Protein AF-A0A2S7SSA1-F1 (afdb_monomer)

Sequence (119 aa):
MMSKKIILFLMAMITCIAYAGQRSKVRYEFPANMPDAVKQEYIKQCDKGLALYDINCSGCHNTPAGKRSVIPDFSQDQLIGYELRVKNPKHESSIPETTVTAEELGLIMTFLTYKKKNE

Radius of gyration: 19.5 Å; Cα contacts (8 Å, |Δi|>4): 82; chains: 1; bounding box: 42×34×56 Å

Foldseek 3Di:
DDDPVVVVVVVVVVVVVVVVPPDDDWDFDDDPPDDPVRVVVLVVLLVLLVVLCVVQPQVPQFDDDDPDTHRAQDDPVNLVVVLVLVPDPVNPPPPPPSVADNVSSVSNSSNSVGGDHDD

Structure (mmCIF, N/CA/C/O backbone):
data_AF-A0A2S7SSA1-F1
#
_entry.id   AF-A0A2S7SSA1-F1
#
loop_
_atom_site.group_PDB
_atom_site.id
_atom_site.type_symbol
_atom_site.label_atom_id
_atom_site.label_alt_id
_atom_site.label_comp_id
_atom_site.label_asym_id
_atom_site.label_entity_id
_atom_site.label_seq_id
_atom_site.pdbx_PDB_ins_code
_atom_site.Cartn_x
_atom_site.Cartn_y
_atom_site.Cartn_z
_atom_site.occupancy
_atom_site.B_iso_or_equiv
_atom_site.auth_seq_id
_atom_site.auth_comp_id
_atom_site.auth_asym_id
_atom_site.auth_atom_id
_atom_site.pdbx_PDB_model_num
ATOM 1 N N . MET A 1 1 ? -25.738 10.692 -42.739 1.00 64.38 1 MET A N 1
ATOM 2 C CA . MET A 1 1 ? -24.965 9.439 -42.910 1.00 64.38 1 MET A CA 1
ATOM 3 C C . MET A 1 1 ? -23.567 9.604 -42.317 1.00 64.38 1 MET A C 1
ATOM 5 O O . MET A 1 1 ? -22.792 10.398 -42.829 1.00 64.38 1 MET A O 1
ATOM 9 N N . MET A 1 2 ? -23.278 8.857 -41.244 1.00 64.56 2 MET A N 1
ATOM 10 C CA . MET A 1 2 ? -21.946 8.386 -40.825 1.00 64.56 2 MET A CA 1
ATOM 11 C C . MET A 1 2 ? -20.807 8.386 -41.859 1.00 64.56 2 MET A C 1
ATOM 13 O O . MET A 1 2 ? -20.835 7.485 -42.695 1.00 64.56 2 MET A O 1
ATOM 17 N N . SER A 1 3 ? -19.800 9.270 -41.854 1.00 79.12 3 SER A N 1
ATOM 18 C CA . SER A 1 3 ? -18.632 9.036 -42.732 1.00 79.12 3 SER A CA 1
ATOM 19 C C . SER A 1 3 ? -17.900 7.771 -42.275 1.00 79.12 3 SER A C 1
ATOM 21 O O . SER A 1 3 ? -17.575 7.643 -41.094 1.00 79.12 3 SER A O 1
ATOM 23 N N . LYS A 1 4 ? -17.600 6.841 -43.194 1.00 77.56 4 LYS A N 1
ATOM 24 C CA . LYS A 1 4 ? -16.896 5.579 -42.878 1.00 77.56 4 LYS A CA 1
ATOM 25 C C . LYS A 1 4 ? -15.569 5.818 -42.136 1.00 77.56 4 LYS A C 1
ATOM 27 O O . LYS A 1 4 ? -15.185 5.005 -41.303 1.00 77.56 4 LYS A O 1
ATOM 32 N N . LYS A 1 5 ? -14.916 6.965 -42.371 1.00 80.88 5 LYS A N 1
ATOM 33 C CA . LYS A 1 5 ? -13.691 7.391 -41.669 1.00 80.88 5 LYS A CA 1
ATOM 34 C C . LYS A 1 5 ? -13.936 7.747 -40.196 1.00 80.88 5 LYS A C 1
ATOM 36 O O . LYS A 1 5 ? -13.109 7.425 -39.355 1.00 80.88 5 LYS A O 1
ATOM 41 N N . ILE A 1 6 ? -15.083 8.355 -39.880 1.00 80.81 6 ILE A N 1
ATOM 42 C CA . ILE A 1 6 ? -15.480 8.701 -38.503 1.00 80.81 6 ILE A CA 1
ATOM 43 C C . ILE A 1 6 ? -15.804 7.428 -37.714 1.00 80.81 6 ILE A C 1
ATOM 45 O O . ILE A 1 6 ? -15.412 7.304 -36.560 1.00 80.81 6 ILE A O 1
ATOM 49 N N . ILE A 1 7 ? -16.455 6.451 -38.354 1.00 83.62 7 ILE A N 1
ATOM 50 C CA . ILE A 1 7 ? -16.760 5.151 -37.736 1.00 83.62 7 ILE A CA 1
ATOM 51 C C . ILE A 1 7 ? -15.466 4.384 -37.417 1.00 83.62 7 ILE A C 1
ATOM 53 O O . ILE A 1 7 ? -15.318 3.872 -36.310 1.00 83.62 7 ILE A O 1
ATOM 57 N N . LEU A 1 8 ? -14.504 4.361 -38.347 1.00 80.19 8 LEU A N 1
ATOM 58 C CA . LEU A 1 8 ? -13.184 3.752 -38.134 1.00 80.19 8 LEU A CA 1
ATOM 59 C C . LEU A 1 8 ? -12.392 4.440 -37.013 1.00 80.19 8 LEU A C 1
ATOM 61 O O . LEU A 1 8 ? -11.796 3.760 -36.181 1.00 80.19 8 LEU A O 1
ATOM 65 N N . PHE A 1 9 ? -12.422 5.773 -36.955 1.00 84.06 9 PHE A N 1
ATOM 66 C CA . PHE A 1 9 ? -11.747 6.532 -35.901 1.00 84.06 9 PHE A CA 1
ATOM 67 C C . PHE A 1 9 ? -12.356 6.271 -34.514 1.00 84.06 9 PHE A C 1
ATOM 69 O O . PHE A 1 9 ? -11.626 6.064 -33.546 1.00 84.06 9 PHE A O 1
ATOM 76 N N . LEU A 1 10 ? -13.689 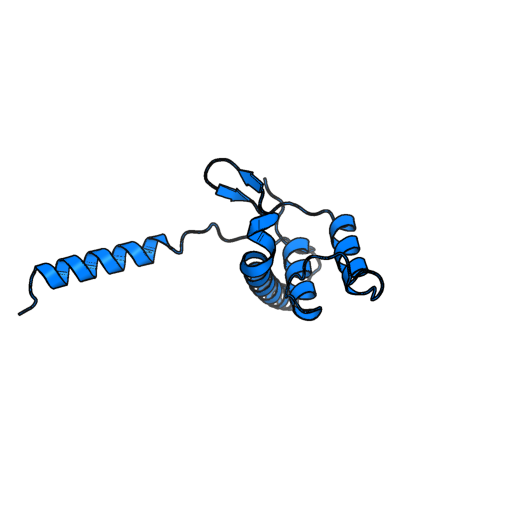6.205 -34.419 1.00 82.88 10 LEU A N 1
ATOM 77 C CA . LEU A 1 10 ? -14.386 5.877 -33.173 1.00 82.88 10 LEU A CA 1
ATOM 78 C C . LEU A 1 10 ? -14.089 4.446 -32.703 1.00 82.88 10 LEU A C 1
ATOM 80 O O . LEU A 1 10 ? -13.846 4.246 -31.516 1.00 82.88 10 LEU A O 1
ATOM 84 N N . MET A 1 11 ? -14.036 3.463 -33.611 1.00 78.06 11 MET A N 1
ATOM 85 C CA . MET A 1 11 ? -13.650 2.092 -33.245 1.00 78.06 11 MET A CA 1
ATOM 86 C C . MET A 1 11 ? -12.208 2.011 -32.728 1.00 78.06 11 MET A C 1
ATOM 88 O O . MET A 1 11 ? -11.970 1.345 -31.723 1.00 78.06 11 MET A O 1
ATOM 92 N N . ALA A 1 12 ? -11.265 2.724 -33.354 1.00 78.38 12 ALA A N 1
ATOM 93 C CA . ALA A 1 12 ? -9.870 2.757 -32.910 1.00 78.38 12 ALA A CA 1
ATOM 94 C C . ALA A 1 12 ? -9.715 3.386 -31.508 1.00 78.38 12 ALA A C 1
ATOM 96 O O . ALA A 1 12 ? -8.986 2.861 -30.663 1.00 78.38 12 ALA A O 1
ATOM 97 N N . MET A 1 13 ? -10.454 4.464 -31.225 1.00 76.62 13 MET A N 1
ATOM 98 C CA . MET A 1 13 ? -10.494 5.088 -29.896 1.00 76.62 13 MET A CA 1
ATOM 99 C C . MET A 1 13 ? -11.052 4.144 -28.821 1.00 76.62 13 MET A C 1
ATOM 101 O O . MET A 1 13 ? -10.473 4.045 -27.740 1.00 76.62 13 MET A O 1
ATOM 105 N N . ILE A 1 14 ? -12.123 3.400 -29.119 1.00 74.25 14 ILE A N 1
ATOM 106 C CA . ILE A 1 14 ? -12.716 2.432 -28.179 1.00 74.25 14 ILE A CA 1
ATOM 107 C C . ILE A 1 14 ? -11.720 1.312 -27.843 1.00 74.25 14 ILE A C 1
ATOM 109 O O . ILE A 1 14 ? -11.602 0.921 -26.681 1.00 74.25 14 ILE A O 1
ATOM 113 N N . THR A 1 15 ? -10.950 0.830 -28.825 1.00 66.56 15 THR A N 1
ATOM 114 C CA . THR A 1 15 ? -9.934 -0.203 -28.577 1.00 66.56 15 THR A CA 1
ATOM 115 C C . THR A 1 15 ? -8.764 0.294 -27.727 1.00 66.56 15 THR A C 1
ATOM 117 O O . THR A 1 15 ? -8.297 -0.449 -26.870 1.00 66.56 15 THR A O 1
ATOM 120 N N . CYS A 1 16 ? -8.322 1.547 -27.877 1.00 63.19 16 CYS A N 1
ATOM 121 C CA . CYS A 1 16 ? -7.226 2.092 -27.064 1.00 63.19 16 CYS A CA 1
ATOM 122 C C . CYS A 1 16 ? -7.596 2.237 -25.577 1.00 63.19 16 CYS A C 1
ATOM 124 O O . CYS A 1 16 ? -6.749 2.015 -24.712 1.00 63.19 16 CYS A O 1
ATOM 126 N N . ILE A 1 17 ? -8.858 2.552 -25.263 1.00 62.25 17 ILE A N 1
ATOM 127 C CA . ILE A 1 17 ? -9.326 2.709 -23.874 1.00 62.25 17 ILE A CA 1
ATOM 128 C C . ILE A 1 17 ? -9.383 1.353 -23.147 1.00 62.25 17 ILE A C 1
ATOM 130 O O . ILE A 1 17 ? -9.074 1.277 -21.959 1.00 62.25 17 ILE A O 1
ATOM 134 N N . ALA A 1 18 ? -9.706 0.263 -23.853 1.00 60.38 18 ALA A N 1
ATOM 135 C CA . ALA A 1 18 ? -9.814 -1.071 -23.258 1.00 60.38 18 ALA A CA 1
ATOM 136 C C . ALA A 1 18 ? -8.465 -1.644 -22.772 1.00 60.38 18 ALA A C 1
ATOM 138 O O . ALA A 1 18 ? -8.433 -2.383 -21.789 1.00 60.38 18 ALA A O 1
ATOM 139 N N . TYR A 1 19 ? -7.348 -1.282 -23.412 1.00 59.12 19 TYR A N 1
ATOM 140 C CA . TYR A 1 19 ? -6.018 -1.790 -23.046 1.00 59.12 19 TYR A CA 1
ATOM 141 C C . TYR A 1 19 ? -5.351 -1.034 -21.887 1.00 59.12 19 TYR A C 1
ATOM 143 O O . TYR A 1 19 ? -4.460 -1.583 -21.240 1.00 59.12 19 TYR A O 1
ATOM 151 N N . ALA A 1 20 ? -5.785 0.190 -21.575 1.00 56.50 20 ALA A N 1
ATOM 152 C CA . ALA A 1 20 ? -5.174 1.000 -20.518 1.00 56.50 20 ALA A CA 1
ATOM 153 C C . ALA A 1 20 ? -5.491 0.502 -19.088 1.00 56.50 20 ALA A C 1
ATOM 155 O O . ALA A 1 20 ? -4.775 0.839 -18.149 1.00 56.50 20 ALA A O 1
ATOM 156 N N . GLY A 1 21 ? -6.534 -0.319 -18.906 1.00 53.09 21 GLY A N 1
ATOM 157 C CA . GLY A 1 21 ? -7.009 -0.759 -17.585 1.00 53.09 21 GLY A CA 1
ATOM 158 C C . GLY A 1 21 ? -6.507 -2.126 -17.107 1.00 53.09 21 GLY A C 1
ATOM 159 O O . GLY A 1 21 ? -6.848 -2.551 -16.004 1.00 53.09 21 GLY A O 1
ATOM 160 N N . GLN A 1 22 ? -5.725 -2.854 -17.906 1.00 52.25 22 GLN A N 1
ATOM 161 C CA . GLN A 1 22 ? -5.432 -4.267 -17.646 1.00 52.25 22 GLN A CA 1
ATOM 162 C C . GLN A 1 22 ? -4.194 -4.468 -16.745 1.00 52.25 22 GLN A C 1
ATOM 164 O O . GLN A 1 22 ? -3.253 -5.176 -17.105 1.00 52.25 22 GLN A O 1
ATOM 169 N N . ARG A 1 23 ? -4.173 -3.850 -15.553 1.00 60.41 23 ARG A N 1
ATOM 170 C CA . ARG A 1 23 ? -3.179 -4.159 -14.504 1.00 60.41 23 ARG A CA 1
ATOM 171 C C . ARG A 1 23 ? -3.705 -5.299 -13.629 1.00 60.41 23 ARG A C 1
ATOM 173 O O . ARG A 1 23 ? -4.893 -5.359 -13.319 1.00 60.41 23 ARG A O 1
ATOM 180 N N . SER A 1 24 ? -2.834 -6.229 -13.235 1.00 62.75 24 SER A N 1
ATOM 181 C CA . SER A 1 24 ? -3.206 -7.298 -12.301 1.00 62.75 24 SER A CA 1
ATOM 182 C C . SER A 1 24 ? -3.703 -6.685 -10.993 1.00 62.75 24 SER A C 1
ATOM 184 O O . SER A 1 24 ? -2.972 -5.916 -10.367 1.00 62.75 24 SER A O 1
ATOM 186 N N . LYS A 1 25 ? -4.928 -7.026 -10.581 1.00 75.00 25 LYS A N 1
ATOM 187 C CA . LYS A 1 25 ? -5.508 -6.536 -9.328 1.00 75.00 25 LYS A CA 1
ATOM 188 C C . LYS A 1 25 ? -4.641 -7.000 -8.156 1.00 75.00 25 LYS A C 1
ATOM 190 O O . LYS A 1 25 ? -4.454 -8.205 -7.973 1.00 75.00 25 LYS A O 1
ATOM 195 N N . VAL A 1 26 ? -4.096 -6.048 -7.399 1.00 85.19 26 VAL A N 1
ATOM 196 C CA . VAL A 1 26 ? -3.328 -6.341 -6.184 1.00 85.19 26 VAL A CA 1
ATOM 197 C C . VAL A 1 26 ? -4.253 -7.030 -5.180 1.00 85.19 26 VAL A C 1
ATOM 199 O O . VAL A 1 26 ? -5.432 -6.691 -5.077 1.00 85.19 26 VAL A O 1
ATOM 202 N N . ARG A 1 27 ? -3.740 -8.052 -4.493 1.00 92.06 27 ARG A N 1
ATOM 203 C CA . ARG A 1 27 ? -4.482 -8.800 -3.472 1.00 92.06 27 ARG A CA 1
ATOM 204 C C . ARG A 1 27 ? -3.983 -8.414 -2.089 1.00 92.06 27 ARG A C 1
ATOM 206 O O . ARG A 1 27 ? -2.808 -8.082 -1.931 1.00 92.06 27 ARG A O 1
ATOM 213 N N . TYR A 1 28 ? -4.872 -8.515 -1.110 1.00 95.56 28 TYR A N 1
ATOM 214 C CA . TYR A 1 28 ? -4.575 -8.220 0.285 1.00 95.56 28 TYR A CA 1
ATOM 215 C C . TYR A 1 28 ? -4.679 -9.479 1.137 1.00 95.56 28 TYR A C 1
ATOM 217 O O . TYR A 1 28 ? -5.525 -10.338 0.881 1.00 95.56 28 TYR A O 1
ATOM 225 N N . GLU A 1 29 ? -3.817 -9.573 2.138 1.00 95.62 29 GLU A N 1
ATOM 226 C CA . GLU A 1 29 ? -3.790 -10.647 3.118 1.00 95.62 29 GLU A CA 1
ATOM 227 C C . GLU A 1 29 ? -3.969 -10.042 4.510 1.00 95.62 29 GLU A C 1
ATOM 229 O O . GLU A 1 29 ? -3.147 -9.253 4.964 1.00 95.62 29 GLU A O 1
ATOM 234 N N . PHE A 1 30 ? -5.080 -10.382 5.165 1.00 95.56 30 PHE A N 1
ATOM 235 C CA . PHE A 1 30 ? -5.443 -9.864 6.484 1.00 95.56 30 PHE A CA 1
ATOM 236 C C . PHE A 1 30 ? -5.348 -10.965 7.550 1.00 95.56 30 PHE A C 1
ATOM 238 O O . PHE A 1 30 ? -5.546 -12.140 7.226 1.00 95.56 30 PHE A O 1
ATOM 245 N N . PRO A 1 31 ? -5.136 -10.608 8.830 1.00 95.25 31 PRO A N 1
ATOM 246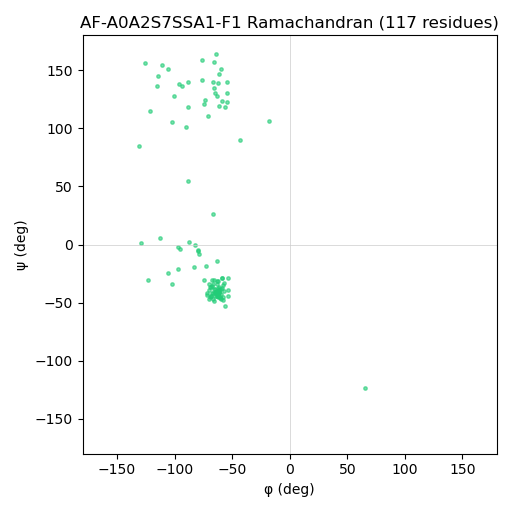 C CA . PRO A 1 31 ? -5.184 -11.554 9.938 1.00 95.25 31 PRO A CA 1
ATOM 247 C C . PRO A 1 31 ? -6.501 -12.337 9.979 1.00 95.25 31 PRO A C 1
ATOM 249 O O . PRO A 1 31 ? -7.584 -11.775 9.784 1.00 95.25 31 PRO A O 1
ATOM 252 N N . ALA A 1 32 ? -6.419 -13.633 10.289 1.00 94.81 32 ALA A N 1
ATOM 253 C CA . ALA A 1 32 ? -7.578 -14.530 10.304 1.00 94.81 32 ALA A CA 1
ATOM 254 C C . ALA A 1 32 ? -8.681 -14.084 11.285 1.00 94.81 32 ALA A C 1
ATOM 256 O O . ALA A 1 32 ? -9.861 -14.321 11.044 1.00 94.81 32 ALA A O 1
ATOM 257 N N . ASN A 1 33 ? -8.301 -13.401 12.367 1.00 95.56 33 ASN A N 1
ATOM 258 C CA . ASN A 1 33 ? -9.193 -12.906 13.414 1.00 95.56 33 ASN A CA 1
ATOM 259 C C . ASN A 1 33 ? -9.795 -11.516 13.132 1.00 95.56 33 ASN A C 1
ATOM 261 O O . ASN A 1 33 ? -10.520 -10.996 13.978 1.00 95.56 33 ASN A O 1
ATOM 265 N N . MET A 1 34 ? -9.513 -10.894 11.981 1.00 96.19 34 MET A N 1
ATOM 266 C CA . MET A 1 34 ? -10.109 -9.604 11.630 1.00 96.19 34 MET A CA 1
ATOM 267 C C . MET A 1 34 ? -11.590 -9.792 11.235 1.00 96.19 34 MET A C 1
ATOM 269 O O . MET A 1 34 ? -11.869 -10.570 10.318 1.00 96.19 34 MET A O 1
ATOM 273 N N . PRO A 1 35 ? -12.551 -9.091 11.872 1.00 97.31 35 PRO A N 1
ATOM 274 C CA . PRO A 1 35 ? -13.961 -9.179 11.494 1.00 97.31 35 PRO A CA 1
ATOM 275 C C . PRO A 1 35 ? -14.194 -8.719 10.054 1.00 97.31 35 PRO A C 1
ATOM 277 O O . PRO A 1 35 ? -13.549 -7.778 9.589 1.00 97.31 35 PRO A O 1
ATOM 280 N N . ASP A 1 36 ? -15.156 -9.317 9.353 1.00 95.56 36 ASP A N 1
ATOM 281 C CA . ASP A 1 36 ? -15.357 -9.030 7.927 1.00 95.56 36 ASP A CA 1
ATOM 282 C C . ASP A 1 36 ? -15.734 -7.572 7.651 1.00 95.56 36 ASP A C 1
ATOM 284 O O . ASP A 1 36 ? -15.227 -6.981 6.701 1.00 95.56 36 ASP A O 1
ATOM 288 N N . ALA A 1 37 ? -16.536 -6.949 8.520 1.00 94.62 37 ALA A N 1
ATOM 289 C CA . ALA A 1 37 ? -16.849 -5.523 8.416 1.00 94.62 37 ALA A CA 1
ATOM 290 C C . ALA A 1 37 ? -15.586 -4.641 8.483 1.00 94.62 37 ALA A C 1
ATOM 292 O O . ALA A 1 37 ? -15.471 -3.663 7.748 1.00 94.62 37 ALA A O 1
ATOM 293 N N . VAL A 1 38 ? -14.614 -5.024 9.317 1.00 96.12 38 VAL A N 1
ATOM 294 C CA . VAL A 1 38 ? -13.330 -4.324 9.449 1.00 96.12 38 VAL A CA 1
ATOM 295 C C . VAL A 1 38 ? -12.465 -4.571 8.215 1.00 96.12 38 VAL A C 1
ATOM 297 O O . VAL A 1 38 ? -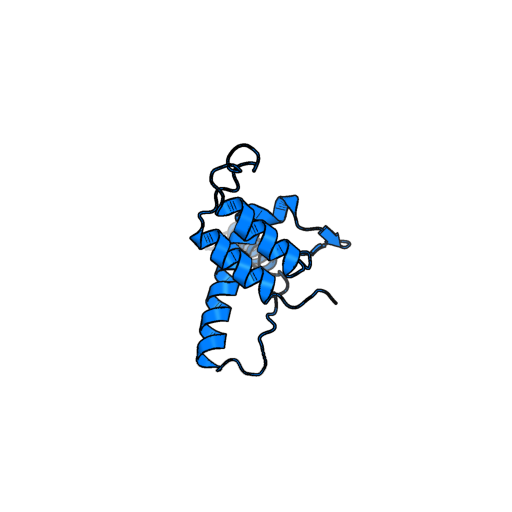11.935 -3.615 7.655 1.00 96.12 38 VAL A O 1
ATOM 300 N N . LYS A 1 39 ? -12.392 -5.816 7.717 1.00 95.69 39 LYS A N 1
ATOM 301 C CA . LYS A 1 39 ? -11.676 -6.137 6.468 1.00 95.69 39 LYS A CA 1
ATOM 302 C C . LYS A 1 39 ? -12.159 -5.273 5.307 1.00 95.69 39 LYS A C 1
ATOM 304 O O . LYS A 1 39 ? -11.337 -4.748 4.567 1.00 95.69 39 LYS A O 1
ATOM 309 N N . GLN A 1 40 ? -13.474 -5.096 5.154 1.00 94.88 40 GLN A N 1
ATOM 310 C CA . GLN A 1 40 ? -14.026 -4.271 4.073 1.00 94.88 40 GLN A CA 1
ATOM 311 C C . GLN A 1 40 ? -13.569 -2.813 4.154 1.00 94.88 40 GLN A C 1
ATOM 313 O O . GLN A 1 40 ? -13.309 -2.199 3.122 1.00 94.88 40 GLN A O 1
ATOM 318 N N . GLU A 1 41 ? -13.430 -2.256 5.356 1.00 96.50 41 GLU A N 1
ATOM 319 C CA . GLU A 1 41 ? -12.916 -0.897 5.512 1.00 96.50 41 GLU A CA 1
ATOM 320 C C . GLU A 1 41 ? -11.413 -0.819 5.218 1.00 96.50 41 GLU A C 1
ATOM 322 O O . GLU A 1 41 ? -10.971 0.064 4.483 1.00 96.50 41 GLU A O 1
ATOM 327 N N . TYR A 1 42 ? -10.635 -1.796 5.689 1.00 96.88 42 TYR A N 1
ATOM 328 C CA . TYR A 1 42 ? -9.207 -1.878 5.379 1.00 96.88 42 TYR A CA 1
ATOM 329 C C . TYR A 1 42 ? -8.933 -2.087 3.888 1.00 96.88 42 TYR A C 1
ATOM 331 O O . TYR A 1 42 ? -7.967 -1.527 3.378 1.00 96.88 42 TYR A O 1
ATOM 339 N N . ILE A 1 43 ? -9.788 -2.815 3.162 1.00 96.06 43 ILE A N 1
ATOM 340 C CA . ILE A 1 43 ? -9.694 -2.935 1.699 1.00 96.06 43 ILE A CA 1
ATOM 341 C C . ILE A 1 43 ? -9.780 -1.551 1.051 1.00 96.06 43 ILE A C 1
ATOM 343 O O . ILE A 1 43 ? -8.907 -1.205 0.261 1.00 96.06 43 ILE A O 1
ATOM 347 N N . LYS A 1 44 ? -10.754 -0.715 1.438 1.00 96.25 44 LYS A N 1
ATOM 348 C CA . LYS A 1 44 ? -10.878 0.650 0.894 1.00 96.25 44 LYS A CA 1
ATOM 349 C C . LYS A 1 44 ? -9.650 1.504 1.201 1.00 96.25 44 LYS A C 1
ATOM 351 O O . LYS A 1 44 ? -9.230 2.303 0.366 1.00 96.25 44 LYS A O 1
ATOM 356 N N . GLN A 1 45 ? -9.085 1.365 2.400 1.00 97.56 45 GLN A N 1
ATOM 357 C CA . GLN A 1 45 ? -7.861 2.074 2.776 1.00 97.56 45 GLN A CA 1
ATOM 358 C C . GLN A 1 45 ? -6.660 1.590 1.959 1.00 97.56 45 GLN A C 1
ATOM 360 O O . GLN A 1 45 ? -5.888 2.416 1.480 1.00 97.56 45 GLN A O 1
ATOM 365 N N . CYS A 1 46 ? -6.538 0.280 1.734 1.00 97.38 46 CYS A N 1
ATOM 366 C CA . CYS A 1 46 ? -5.488 -0.296 0.898 1.00 97.38 46 CYS A CA 1
ATOM 367 C C . CYS A 1 46 ? -5.621 0.133 -0.569 1.00 97.38 46 CYS A C 1
ATOM 369 O O . CYS A 1 46 ? -4.609 0.421 -1.201 1.00 97.38 46 CYS A O 1
ATOM 371 N N . ASP A 1 47 ? -6.842 0.228 -1.101 1.00 95.88 47 ASP A N 1
ATOM 372 C CA . ASP A 1 47 ? -7.091 0.709 -2.465 1.00 95.88 47 ASP A CA 1
ATOM 373 C C . ASP A 1 47 ? -6.644 2.175 -2.619 1.00 95.88 47 ASP A C 1
ATOM 375 O O . ASP A 1 47 ? -5.949 2.526 -3.575 1.00 95.88 47 ASP A O 1
ATOM 379 N N . LYS A 1 48 ? -6.977 3.034 -1.643 1.00 96.06 48 LYS A N 1
ATOM 380 C CA . LYS A 1 48 ? -6.504 4.431 -1.606 1.00 96.06 48 LYS A CA 1
ATOM 381 C C . LYS A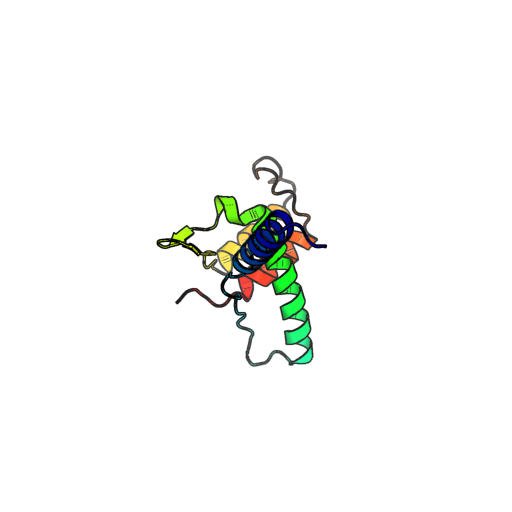 1 48 ? -4.983 4.512 -1.461 1.00 96.06 48 LYS A C 1
ATOM 383 O O . LYS A 1 48 ? -4.339 5.280 -2.170 1.00 96.06 48 LYS A O 1
ATOM 388 N N . GLY A 1 49 ? -4.410 3.709 -0.567 1.00 95.38 49 GLY A N 1
ATOM 389 C CA . GLY A 1 49 ? -2.969 3.637 -0.342 1.00 95.38 49 GLY A CA 1
ATOM 390 C C . GLY A 1 49 ? -2.198 3.180 -1.577 1.00 95.38 49 GLY A C 1
ATOM 391 O O . GLY A 1 49 ? -1.152 3.745 -1.880 1.00 95.38 49 GLY A O 1
ATOM 392 N N . LEU A 1 50 ? -2.733 2.219 -2.337 1.00 95.38 50 LEU A N 1
ATOM 393 C CA . LEU A 1 50 ? -2.159 1.786 -3.610 1.00 95.38 50 LEU A CA 1
ATOM 394 C C . LEU A 1 50 ? -2.148 2.927 -4.631 1.00 95.38 50 LEU A C 1
ATOM 396 O O . LEU A 1 50 ? -1.124 3.152 -5.270 1.00 95.38 50 LEU A O 1
ATOM 400 N N . ALA A 1 51 ? -3.250 3.671 -4.760 1.00 93.56 51 ALA A N 1
ATOM 401 C CA . ALA A 1 51 ? -3.305 4.813 -5.671 1.00 93.56 51 ALA A CA 1
ATOM 402 C C . ALA A 1 51 ? -2.264 5.885 -5.299 1.00 93.56 51 ALA A C 1
ATOM 404 O O . ALA A 1 51 ? -1.529 6.365 -6.160 1.00 93.56 51 ALA A O 1
ATOM 405 N N . LEU A 1 52 ? -2.149 6.211 -4.009 1.00 93.19 52 LEU A N 1
ATOM 406 C CA . LEU A 1 52 ? -1.151 7.158 -3.509 1.00 93.19 52 LEU A CA 1
ATOM 407 C C . LEU A 1 52 ? 0.285 6.656 -3.721 1.00 93.19 52 LEU A C 1
ATOM 409 O O . LEU A 1 52 ? 1.148 7.433 -4.125 1.00 93.19 52 LEU A O 1
ATOM 413 N N . TYR A 1 53 ? 0.543 5.365 -3.499 1.00 92.50 53 TYR A N 1
ATOM 414 C CA . TYR A 1 53 ? 1.837 4.738 -3.769 1.00 92.50 53 TYR A CA 1
ATOM 415 C C . TYR A 1 53 ? 2.191 4.801 -5.258 1.00 92.50 53 TYR A C 1
ATOM 417 O O . TYR A 1 53 ? 3.323 5.125 -5.618 1.00 92.50 53 TYR A O 1
ATOM 425 N N . ASP A 1 54 ? 1.229 4.509 -6.133 1.00 91.25 54 ASP A N 1
ATOM 426 C CA . ASP A 1 54 ? 1.427 4.557 -7.577 1.00 91.25 54 ASP A CA 1
ATOM 427 C C . ASP A 1 54 ? 1.826 5.965 -8.038 1.00 91.25 54 ASP A C 1
ATOM 429 O O . ASP A 1 54 ? 2.761 6.094 -8.828 1.00 91.25 54 ASP A O 1
ATOM 433 N N . ILE A 1 55 ? 1.184 7.003 -7.495 1.00 88.75 55 ILE A N 1
ATOM 434 C CA . ILE A 1 55 ? 1.469 8.407 -7.821 1.00 88.75 55 ILE A CA 1
ATOM 435 C C . ILE A 1 55 ? 2.836 8.848 -7.282 1.00 88.75 55 ILE A C 1
ATOM 437 O O . ILE A 1 55 ? 3.597 9.489 -8.001 1.00 88.75 55 ILE A O 1
ATOM 441 N N . ASN A 1 56 ? 3.151 8.512 -6.029 1.00 87.12 56 ASN A N 1
ATOM 442 C CA . ASN A 1 56 ? 4.246 9.165 -5.303 1.00 87.12 56 ASN A CA 1
ATOM 443 C C . ASN A 1 56 ? 5.511 8.310 -5.150 1.00 87.12 56 ASN A C 1
ATOM 445 O O . ASN A 1 56 ? 6.598 8.847 -4.956 1.00 87.12 56 ASN A O 1
ATOM 449 N N . CYS A 1 57 ? 5.395 6.982 -5.193 1.00 86.88 57 CYS A N 1
ATOM 450 C CA . CYS A 1 57 ? 6.466 6.076 -4.761 1.00 86.88 57 CYS A CA 1
ATOM 451 C C . CYS A 1 57 ? 6.910 5.098 -5.856 1.00 86.88 57 CYS A C 1
ATOM 453 O O . CYS A 1 57 ? 8.072 4.684 -5.892 1.00 86.88 57 CYS A O 1
ATOM 455 N N . SER A 1 58 ? 5.996 4.714 -6.748 1.00 88.75 58 SER A N 1
ATOM 456 C CA . SER A 1 58 ? 6.204 3.613 -7.692 1.00 88.75 58 SER A CA 1
ATOM 457 C C . SER A 1 58 ? 7.357 3.835 -8.674 1.00 88.75 58 SER A C 1
ATOM 459 O O . SER A 1 58 ? 8.030 2.872 -9.039 1.00 88.75 58 SER A O 1
ATOM 461 N N . GLY A 1 59 ? 7.624 5.088 -9.058 1.00 84.38 59 GLY A N 1
ATOM 462 C CA . GLY A 1 59 ? 8.687 5.437 -10.004 1.00 84.38 59 GLY A CA 1
ATOM 463 C C . GLY A 1 59 ? 10.093 5.097 -9.506 1.00 84.38 59 GLY A C 1
ATOM 464 O O . GLY A 1 59 ? 10.949 4.734 -10.307 1.00 84.38 59 GLY A O 1
ATOM 465 N N . CYS A 1 60 ? 10.315 5.158 -8.190 1.00 82.75 60 CYS A N 1
ATOM 466 C CA . CYS A 1 60 ? 11.613 4.865 -7.579 1.00 82.75 60 CYS A CA 1
ATOM 467 C C . CYS A 1 60 ? 11.663 3.472 -6.943 1.00 82.75 60 CYS A C 1
ATOM 469 O O . CYS A 1 60 ? 12.716 2.841 -6.928 1.00 82.75 60 CYS A O 1
ATOM 471 N N . HIS A 1 61 ? 10.545 3.000 -6.384 1.00 86.81 61 HIS A N 1
ATOM 472 C CA . HIS A 1 61 ? 10.539 1.790 -5.564 1.00 86.81 61 HIS A CA 1
ATOM 473 C C . HIS A 1 61 ? 10.124 0.525 -6.306 1.00 86.81 61 HIS A C 1
ATOM 475 O O . HIS A 1 61 ? 10.463 -0.568 -5.848 1.00 86.81 61 HIS A O 1
ATOM 481 N N . ASN A 1 62 ? 9.412 0.622 -7.430 1.00 90.38 62 ASN A N 1
ATOM 482 C CA . ASN A 1 62 ? 9.079 -0.588 -8.164 1.00 90.38 62 ASN A CA 1
ATOM 483 C C . ASN A 1 62 ? 10.342 -1.244 -8.721 1.00 90.38 62 ASN A C 1
ATOM 485 O O . ASN A 1 62 ? 11.188 -0.599 -9.336 1.00 90.38 62 ASN A O 1
ATOM 489 N N . THR A 1 63 ? 10.431 -2.559 -8.561 1.00 88.12 63 THR A N 1
ATOM 490 C CA . THR A 1 63 ? 11.540 -3.341 -9.106 1.00 88.12 63 THR A CA 1
ATOM 491 C C . THR A 1 63 ? 11.150 -3.897 -10.480 1.00 88.12 63 THR A C 1
ATOM 493 O O . THR A 1 63 ? 10.026 -4.387 -10.640 1.00 88.12 63 THR A O 1
ATOM 496 N N . PRO A 1 64 ? 12.029 -3.844 -11.495 1.00 85.81 64 PRO A N 1
ATOM 497 C CA . PRO A 1 64 ? 11.780 -4.508 -12.770 1.00 85.81 64 PRO A CA 1
ATOM 498 C C . PRO A 1 64 ? 11.699 -6.032 -12.588 1.00 85.81 64 PRO A C 1
ATOM 500 O O . PRO A 1 64 ? 12.615 -6.643 -12.046 1.00 85.81 64 PRO A O 1
ATOM 503 N N . ALA A 1 65 ? 10.632 -6.657 -13.082 1.00 81.62 65 ALA A N 1
ATOM 504 C CA . ALA A 1 65 ? 10.468 -8.108 -13.140 1.00 81.62 65 ALA A CA 1
ATOM 505 C C . ALA A 1 65 ? 10.021 -8.512 -14.556 1.00 81.62 65 ALA A C 1
ATOM 507 O O . ALA A 1 65 ? 8.833 -8.626 -14.882 1.00 81.62 65 ALA A O 1
ATOM 508 N N . GLY A 1 66 ? 11.003 -8.672 -15.445 1.00 80.06 66 GLY A N 1
ATOM 509 C CA . GLY A 1 66 ? 10.766 -8.938 -16.863 1.00 80.06 66 GLY A CA 1
ATOM 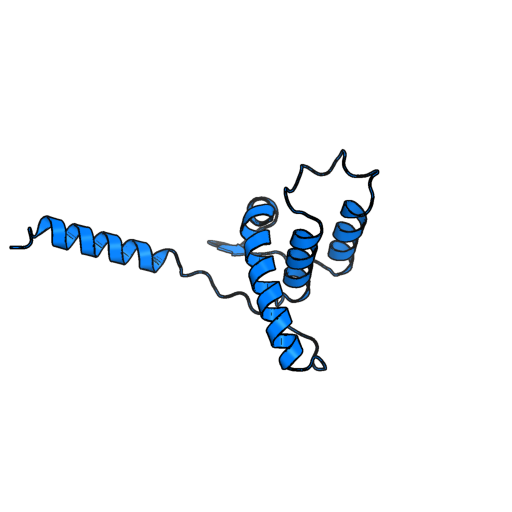510 C C . GLY A 1 66 ? 10.075 -7.761 -17.558 1.00 80.06 66 GLY A C 1
ATOM 511 O O . GLY A 1 66 ? 10.578 -6.643 -17.547 1.00 80.06 66 GLY A O 1
ATOM 512 N N . LYS A 1 67 ? 8.913 -8.008 -18.179 1.00 76.38 67 LYS A N 1
ATOM 513 C CA . LYS A 1 67 ? 8.128 -6.974 -18.888 1.00 76.38 67 LYS A CA 1
ATOM 514 C C . LYS A 1 67 ? 7.242 -6.128 -17.965 1.00 76.38 67 LYS A C 1
ATOM 516 O O . LYS A 1 67 ? 6.491 -5.290 -18.458 1.00 76.38 67 LYS A O 1
ATOM 521 N N . ARG A 1 68 ? 7.244 -6.393 -16.656 1.00 79.38 68 ARG A N 1
ATOM 522 C CA . ARG A 1 68 ? 6.381 -5.722 -15.676 1.00 79.38 68 ARG A CA 1
ATOM 523 C C . ARG A 1 68 ? 7.219 -5.132 -14.550 1.00 79.38 68 ARG A C 1
ATOM 525 O O . ARG A 1 68 ? 8.321 -5.594 -14.279 1.00 79.38 68 ARG A O 1
ATOM 532 N N . SER A 1 69 ? 6.674 -4.119 -13.894 1.00 84.12 69 SER A N 1
ATOM 533 C CA . SER A 1 69 ? 7.197 -3.579 -12.646 1.00 84.12 69 SER A CA 1
ATOM 534 C C . SER A 1 69 ? 6.450 -4.210 -11.469 1.00 84.12 69 SER A C 1
ATOM 536 O O . SER A 1 69 ? 5.234 -4.417 -11.528 1.00 84.12 69 SER A O 1
ATOM 538 N N . VAL A 1 70 ? 7.185 -4.566 -10.420 1.00 89.62 70 VAL A N 1
ATOM 539 C CA . VAL A 1 70 ? 6.654 -5.224 -9.223 1.00 89.62 70 VAL A CA 1
ATOM 540 C C . VAL A 1 70 ? 6.831 -4.306 -8.026 1.00 89.62 70 VAL A C 1
ATOM 542 O O . VAL A 1 70 ? 7.883 -3.694 -7.847 1.00 89.62 70 VAL A O 1
ATOM 545 N N . ILE A 1 71 ? 5.783 -4.224 -7.210 1.00 92.69 71 ILE A N 1
ATOM 546 C CA . ILE A 1 71 ? 5.811 -3.510 -5.936 1.00 92.69 71 ILE A CA 1
ATOM 547 C C . ILE A 1 71 ? 6.607 -4.379 -4.951 1.00 92.69 71 ILE A C 1
ATOM 549 O O . ILE A 1 71 ? 6.215 -5.532 -4.729 1.00 92.69 71 ILE A O 1
ATOM 553 N N . PRO A 1 72 ? 7.715 -3.881 -4.380 1.00 91.00 72 PRO A N 1
ATOM 554 C CA . PRO A 1 72 ? 8.572 -4.675 -3.512 1.00 91.00 72 PRO A CA 1
ATOM 555 C C . PRO A 1 72 ? 7.859 -5.074 -2.219 1.00 91.00 72 PRO A C 1
ATOM 557 O O . PRO A 1 72 ? 6.910 -4.432 -1.759 1.00 91.00 72 PRO A O 1
ATOM 560 N N . ASP A 1 73 ? 8.348 -6.152 -1.619 1.00 93.38 73 ASP A N 1
ATOM 561 C CA . ASP A 1 73 ? 7.874 -6.636 -0.334 1.00 93.38 73 ASP A CA 1
ATOM 562 C C . ASP A 1 73 ? 8.683 -6.006 0.795 1.00 93.38 73 ASP A C 1
ATOM 564 O O . ASP A 1 73 ? 9.790 -6.439 1.099 1.00 93.38 73 ASP A O 1
ATOM 568 N N . PHE A 1 74 ? 8.110 -4.993 1.440 1.00 89.81 74 PHE A N 1
ATOM 569 C CA . PHE A 1 74 ? 8.730 -4.372 2.608 1.00 89.81 74 PHE A CA 1
ATOM 570 C C . PHE A 1 74 ? 8.577 -5.254 3.853 1.00 89.81 74 PHE A C 1
ATOM 572 O O . PHE A 1 74 ? 7.524 -5.871 4.066 1.00 89.81 74 PHE A O 1
ATOM 579 N N . SER A 1 75 ? 9.617 -5.310 4.684 1.00 88.88 75 SER A N 1
ATOM 580 C CA . SER A 1 75 ? 9.530 -5.871 6.034 1.00 88.88 75 SER A CA 1
ATOM 581 C C . SER A 1 75 ? 8.827 -4.896 6.982 1.00 88.88 75 SER A C 1
ATOM 583 O O . SER A 1 75 ? 8.791 -3.688 6.738 1.00 88.88 75 SER A O 1
ATOM 585 N N . GLN A 1 76 ? 8.292 -5.405 8.094 1.00 85.38 76 GLN A N 1
ATOM 586 C CA . GLN A 1 76 ? 7.647 -4.550 9.094 1.00 85.38 76 GLN A CA 1
ATOM 587 C C . GLN A 1 76 ? 8.620 -3.505 9.662 1.00 85.38 76 GLN A C 1
ATOM 589 O O . GLN A 1 76 ? 8.248 -2.347 9.821 1.00 85.38 76 GLN A O 1
ATOM 594 N N . ASP A 1 77 ? 9.883 -3.875 9.882 1.00 85.00 77 ASP A N 1
ATOM 595 C CA . ASP A 1 77 ? 10.911 -2.955 10.384 1.00 85.00 77 ASP A CA 1
ATOM 596 C C . ASP A 1 77 ? 11.234 -1.844 9.378 1.00 85.00 77 ASP A C 1
ATOM 598 O O . ASP A 1 77 ? 11.406 -0.683 9.756 1.00 85.00 77 ASP A O 1
ATOM 602 N N . GLN A 1 78 ? 11.270 -2.175 8.080 1.00 85.25 78 GLN A N 1
ATOM 603 C CA . GLN A 1 78 ? 11.431 -1.175 7.023 1.00 85.25 78 GLN A CA 1
ATOM 604 C C . GLN A 1 78 ? 10.271 -0.181 7.039 1.00 85.25 78 GLN A C 1
ATOM 606 O O . GLN A 1 78 ? 10.498 1.024 6.905 1.00 85.25 78 GLN A O 1
ATOM 611 N N . LEU A 1 79 ? 9.048 -0.676 7.244 1.00 86.12 79 LEU A N 1
ATOM 612 C CA . LEU A 1 79 ? 7.853 0.151 7.320 1.00 86.12 79 LEU A CA 1
ATOM 613 C C . LEU A 1 79 ? 7.862 1.062 8.564 1.00 86.12 79 LEU A C 1
ATOM 615 O O . LEU A 1 79 ? 7.684 2.274 8.439 1.00 86.12 79 LEU A O 1
ATOM 619 N N . ILE A 1 80 ? 8.174 0.526 9.745 1.00 82.12 80 ILE A N 1
ATOM 620 C CA . ILE A 1 80 ? 8.310 1.315 10.985 1.00 82.12 80 ILE A CA 1
ATOM 621 C C . ILE A 1 80 ? 9.364 2.417 10.814 1.00 82.12 80 ILE A C 1
ATOM 623 O O . ILE A 1 80 ? 9.159 3.558 11.228 1.00 82.12 80 ILE A O 1
ATOM 627 N N . GLY A 1 81 ? 10.478 2.112 10.143 1.00 79.06 81 GLY A N 1
ATOM 628 C CA . GLY A 1 81 ? 11.512 3.098 9.844 1.00 79.06 81 GLY A CA 1
ATOM 629 C C . GLY A 1 81 ? 11.001 4.296 9.032 1.00 79.06 81 GLY A C 1
ATOM 630 O O . GLY A 1 81 ? 11.454 5.415 9.263 1.00 79.06 81 GLY A O 1
ATOM 631 N N . TYR A 1 82 ? 10.053 4.097 8.109 1.00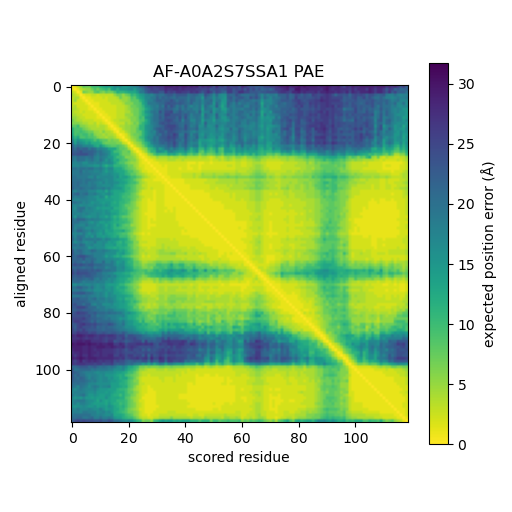 74.19 82 TYR A N 1
ATOM 632 C CA . TYR A 1 82 ? 9.425 5.202 7.372 1.00 74.19 82 TYR A CA 1
ATOM 633 C C . TYR A 1 82 ? 8.544 6.067 8.271 1.00 74.19 82 TYR A C 1
ATOM 635 O O . TYR A 1 82 ? 8.652 7.292 8.233 1.00 74.19 82 TYR A O 1
ATOM 643 N N . GLU A 1 83 ? 7.732 5.441 9.120 1.00 73.25 83 GLU A N 1
ATOM 644 C CA . GLU A 1 83 ? 6.858 6.154 10.051 1.00 73.25 83 GLU A CA 1
ATOM 645 C C . GLU A 1 83 ? 7.658 7.017 11.043 1.00 73.25 83 GLU A C 1
ATOM 647 O O . GLU A 1 83 ? 7.317 8.175 11.284 1.00 73.25 83 GLU A O 1
ATOM 652 N N . LEU A 1 84 ? 8.768 6.488 11.570 1.00 69.44 84 LEU A N 1
ATOM 653 C CA . LEU A 1 84 ? 9.637 7.210 12.504 1.00 69.44 84 LEU A CA 1
ATOM 654 C C . LEU A 1 84 ? 10.362 8.396 11.857 1.00 69.44 84 LEU A C 1
ATOM 656 O O . LEU A 1 84 ? 10.548 9.421 12.513 1.00 69.44 84 LEU A O 1
ATOM 660 N N . ARG A 1 85 ? 10.768 8.280 10.586 1.00 68.88 85 ARG A N 1
ATOM 661 C CA . ARG A 1 85 ? 11.440 9.374 9.866 1.00 68.88 85 ARG A CA 1
ATOM 662 C C . ARG A 1 85 ? 10.508 10.555 9.616 1.00 68.88 85 ARG A C 1
ATOM 664 O O . ARG A 1 85 ? 10.928 11.686 9.813 1.00 68.88 85 ARG A O 1
ATOM 671 N N . VAL A 1 86 ? 9.254 10.296 9.244 1.00 65.75 86 VAL A N 1
ATOM 672 C CA . VAL A 1 86 ? 8.271 11.358 8.964 1.00 65.75 86 VAL A CA 1
ATOM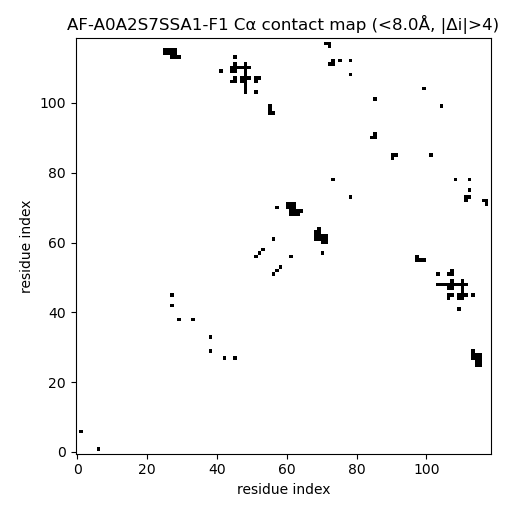 673 C C . VAL A 1 86 ? 7.761 12.031 10.237 1.00 65.75 86 VAL A C 1
ATOM 675 O O . VAL A 1 86 ? 7.486 13.225 10.236 1.00 65.75 86 VAL A O 1
ATOM 678 N N . LYS A 1 87 ? 7.696 11.307 11.358 1.00 65.38 87 LYS A N 1
ATOM 679 C CA . LYS A 1 87 ? 7.307 11.887 12.655 1.00 65.38 87 LYS A CA 1
ATOM 680 C C . LYS A 1 87 ? 8.431 12.661 13.357 1.00 65.38 87 LYS A C 1
ATOM 682 O O . LYS A 1 87 ? 8.166 13.289 14.381 1.00 65.38 87 LYS A O 1
ATOM 687 N N . ASN A 1 88 ? 9.674 12.611 12.864 1.00 62.06 88 ASN A N 1
ATOM 688 C CA . ASN A 1 88 ? 10.813 13.280 13.493 1.00 62.06 88 ASN A CA 1
ATOM 689 C C . ASN A 1 88 ? 11.175 14.590 12.759 1.00 62.06 88 ASN A C 1
ATOM 691 O O . ASN A 1 88 ? 11.834 14.536 11.719 1.00 62.06 88 ASN A O 1
ATOM 695 N N . PRO A 1 89 ? 10.855 15.772 13.321 1.00 58.34 89 PRO A N 1
ATOM 696 C CA . PRO A 1 89 ? 11.090 17.066 12.668 1.00 58.34 89 PRO A CA 1
ATOM 697 C C . PRO A 1 89 ? 12.575 17.378 12.405 1.00 58.34 89 PRO A C 1
ATOM 699 O O . PRO A 1 89 ? 12.896 18.254 11.612 1.00 58.34 89 PRO A O 1
ATOM 702 N N . LYS A 1 90 ? 13.521 16.649 13.019 1.00 59.19 90 LYS A N 1
ATOM 703 C CA . LYS A 1 90 ? 14.960 16.794 12.728 1.00 59.19 90 LYS A CA 1
ATOM 704 C C . LYS A 1 90 ? 15.416 16.081 11.447 1.00 59.19 90 LYS A C 1
ATOM 706 O O . LYS A 1 90 ? 16.598 16.156 11.121 1.00 59.19 90 LYS A O 1
ATOM 711 N N . HIS A 1 91 ? 14.548 15.329 10.769 1.00 52.25 91 HIS A N 1
ATOM 712 C CA . HIS A 1 91 ? 14.874 14.577 9.545 1.00 52.25 91 HIS A CA 1
ATOM 713 C C . HIS A 1 91 ? 14.170 15.111 8.286 1.00 52.25 91 HIS A C 1
ATOM 715 O O . HIS A 1 91 ? 14.345 14.535 7.216 1.00 52.25 91 HIS A O 1
ATOM 721 N N . GLU A 1 92 ? 13.448 16.236 8.372 1.00 50.69 92 GLU A N 1
ATOM 722 C CA . GLU A 1 92 ? 12.820 16.893 7.211 1.00 50.69 92 GLU A CA 1
ATOM 723 C C . GLU A 1 92 ? 13.828 17.301 6.122 1.00 50.69 92 GLU A C 1
ATOM 725 O O . GLU A 1 92 ? 13.495 17.308 4.944 1.00 50.69 92 GLU A O 1
ATOM 730 N N . SER A 1 93 ? 15.079 17.600 6.481 1.00 49.81 93 SER A N 1
ATOM 731 C CA . SER A 1 93 ? 16.053 18.209 5.566 1.00 49.81 93 SER A CA 1
ATOM 732 C C . SER A 1 93 ? 16.735 17.253 4.577 1.00 49.81 93 SER A C 1
ATOM 734 O O . SER A 1 93 ? 17.490 17.718 3.725 1.00 49.81 93 SER A O 1
ATOM 736 N N . SER A 1 94 ? 16.512 15.936 4.671 1.00 50.53 94 SER A N 1
ATOM 737 C CA . SER A 1 94 ? 17.189 14.936 3.821 1.00 50.53 94 SER A CA 1
ATOM 738 C C . SER A 1 94 ? 16.261 13.938 3.130 1.00 50.53 94 SER A C 1
ATOM 740 O O . SER A 1 94 ? 16.737 13.071 2.393 1.00 50.53 94 SER A O 1
ATOM 742 N N . ILE A 1 95 ? 14.947 14.062 3.317 1.00 53.19 95 ILE A N 1
ATOM 743 C CA . ILE A 1 95 ? 13.972 13.316 2.524 1.00 53.19 95 ILE A CA 1
ATOM 744 C C . ILE A 1 95 ? 13.690 14.175 1.285 1.00 53.19 95 ILE A C 1
ATOM 746 O O . ILE A 1 95 ? 13.233 15.303 1.457 1.00 53.19 95 ILE A O 1
ATOM 750 N N . PRO A 1 96 ? 13.966 13.715 0.046 1.00 53.41 96 PRO A N 1
ATOM 751 C CA . PRO A 1 96 ? 13.423 14.404 -1.119 1.00 53.41 96 PRO A CA 1
ATOM 752 C C . PRO A 1 96 ? 11.914 14.427 -0.917 1.00 53.41 96 PRO A C 1
ATOM 754 O O . PRO A 1 96 ? 11.351 13.349 -0.754 1.00 53.41 96 PRO A O 1
ATOM 757 N N . GLU A 1 97 ? 11.318 15.620 -0.823 1.00 50.19 97 GLU A N 1
ATOM 758 C CA . GLU A 1 97 ? 9.905 15.849 -0.508 1.00 50.19 97 GLU A CA 1
ATOM 759 C C . GLU A 1 97 ? 9.014 14.865 -1.272 1.00 50.19 97 GLU A C 1
ATOM 761 O O . GLU A 1 97 ? 8.570 15.115 -2.393 1.00 50.19 97 GLU A O 1
ATOM 766 N N . THR A 1 98 ? 8.733 13.708 -0.679 1.00 55.41 98 THR A N 1
ATOM 767 C CA . THR A 1 98 ? 7.589 12.927 -1.099 1.00 55.41 98 THR A CA 1
ATOM 768 C C . THR A 1 98 ? 6.428 13.745 -0.589 1.00 55.41 98 THR A C 1
ATOM 770 O O . THR A 1 98 ? 6.263 13.896 0.620 1.00 55.41 98 THR A O 1
ATOM 773 N N . THR A 1 99 ? 5.693 14.325 -1.526 1.00 66.81 99 THR A N 1
ATOM 774 C CA . THR A 1 99 ? 4.604 15.301 -1.389 1.00 66.81 99 THR A CA 1
ATOM 775 C C . THR A 1 99 ? 3.364 14.718 -0.698 1.00 66.81 99 THR A C 1
ATOM 777 O O . THR A 1 99 ? 2.246 15.156 -0.936 1.00 66.81 99 THR A O 1
ATOM 780 N N . VAL A 1 100 ? 3.557 13.698 0.137 1.00 76.25 100 VAL A N 1
ATOM 781 C CA . VAL A 1 100 ? 2.515 12.975 0.848 1.00 76.25 100 VAL A CA 1
ATOM 782 C C . VAL A 1 100 ? 2.443 13.484 2.277 1.00 76.25 100 VAL A C 1
ATOM 784 O O . VAL A 1 100 ? 3.432 13.536 3.008 1.00 76.25 100 VAL A O 1
ATOM 787 N N . THR A 1 101 ? 1.244 13.858 2.686 1.00 85.31 101 THR A N 1
ATOM 788 C CA . THR A 1 101 ? 0.922 14.189 4.071 1.00 85.31 101 THR A CA 1
ATOM 789 C C . THR A 1 101 ? 1.077 12.960 4.973 1.00 85.31 101 THR A C 1
ATOM 791 O O . THR A 1 101 ? 1.104 11.815 4.513 1.00 85.31 101 THR A O 1
ATOM 794 N N . ALA A 1 102 ? 1.132 13.170 6.291 1.00 83.38 102 ALA A N 1
ATOM 795 C CA . ALA A 1 102 ? 1.187 12.067 7.254 1.00 83.38 102 ALA A CA 1
ATOM 796 C C . ALA A 1 102 ? -0.009 11.099 7.123 1.00 83.38 102 ALA A C 1
ATOM 798 O O . ALA A 1 102 ? 0.143 9.893 7.323 1.00 83.38 102 ALA A O 1
ATOM 799 N N . GLU A 1 103 ? -1.185 11.613 6.758 1.00 88.12 103 GLU A N 1
ATOM 800 C CA . GLU A 1 103 ? -2.401 10.823 6.538 1.00 88.12 103 GLU A CA 1
ATOM 801 C C . GLU A 1 103 ? -2.298 9.961 5.275 1.00 88.12 103 GLU A C 1
ATOM 803 O O . GLU A 1 103 ? -2.563 8.757 5.313 1.00 88.12 103 GLU A O 1
ATOM 808 N N . GLU A 1 104 ? -1.851 10.553 4.165 1.00 89.88 104 GLU A N 1
ATOM 809 C CA . GLU A 1 104 ? -1.613 9.835 2.910 1.00 89.88 104 GLU A CA 1
ATOM 810 C C . GLU A 1 104 ? -0.542 8.764 3.081 1.00 89.88 104 GLU A C 1
ATOM 812 O O . GLU A 1 104 ? -0.712 7.634 2.616 1.00 89.88 104 GLU A O 1
ATOM 817 N N . LEU A 1 105 ? 0.525 9.081 3.815 1.00 88.25 105 LEU A N 1
ATOM 818 C CA . LEU A 1 105 ? 1.527 8.096 4.173 1.00 88.25 105 LEU A CA 1
ATOM 819 C C . LEU A 1 105 ? 0.907 6.967 4.997 1.00 88.25 105 LEU A C 1
ATOM 821 O O . LEU A 1 105 ? 1.124 5.809 4.665 1.00 88.25 105 LEU A O 1
ATOM 825 N N . GLY A 1 106 ? 0.078 7.256 6.003 1.00 91.25 106 GLY A N 1
ATOM 826 C CA . GLY A 1 106 ? -0.631 6.225 6.771 1.00 91.25 106 GLY A CA 1
ATOM 827 C C . GLY A 1 106 ? -1.433 5.253 5.891 1.00 91.25 106 GLY A C 1
ATOM 828 O O . GLY A 1 106 ? -1.408 4.038 6.117 1.00 91.25 106 GLY A O 1
ATOM 829 N N . LEU A 1 107 ? -2.080 5.757 4.836 1.00 95.25 107 LEU A N 1
ATOM 830 C CA . LEU A 1 107 ? -2.785 4.928 3.852 1.00 95.25 107 LEU A CA 1
ATOM 831 C C . LEU A 1 107 ? -1.820 4.081 3.010 1.00 95.25 107 LEU A C 1
ATOM 833 O O . LEU A 1 107 ? -2.057 2.884 2.840 1.00 95.25 107 LEU A O 1
ATOM 837 N N . ILE A 1 108 ? -0.717 4.663 2.524 1.00 93.69 108 ILE A N 1
ATOM 838 C CA . ILE A 1 108 ? 0.338 3.930 1.801 1.00 93.69 108 ILE A CA 1
ATOM 839 C C . ILE A 1 108 ? 0.906 2.807 2.678 1.00 93.69 108 ILE A C 1
ATOM 841 O O . ILE A 1 108 ? 1.047 1.672 2.226 1.00 93.69 108 ILE A O 1
ATOM 845 N N . MET A 1 109 ? 1.191 3.093 3.947 1.00 93.50 109 MET A N 1
ATOM 846 C CA . MET A 1 109 ? 1.728 2.121 4.900 1.00 93.50 109 MET A CA 1
ATOM 847 C C . MET A 1 109 ? 0.735 0.990 5.171 1.00 93.50 109 MET A C 1
ATOM 849 O O . MET A 1 109 ? 1.122 -0.179 5.187 1.00 93.50 109 MET A O 1
ATOM 853 N N . THR A 1 110 ? -0.551 1.315 5.312 1.00 95.56 110 THR A N 1
ATOM 854 C CA . THR A 1 110 ? -1.627 0.322 5.448 1.00 95.56 110 THR A CA 1
ATOM 855 C C . THR A 1 110 ? -1.675 -0.600 4.231 1.00 95.56 110 THR A C 1
ATOM 857 O O . THR A 1 110 ? -1.686 -1.823 4.378 1.00 95.56 110 THR A O 1
ATOM 860 N N . PHE A 1 111 ? -1.614 -0.026 3.027 1.00 96.56 111 PHE A N 1
ATOM 861 C CA . PHE A 1 111 ? -1.514 -0.782 1.784 1.00 96.56 111 PHE A CA 1
ATOM 862 C C . PHE A 1 111 ? -0.295 -1.722 1.769 1.00 96.56 111 PHE A C 1
ATOM 864 O O . PHE A 1 111 ? -0.452 -2.920 1.533 1.00 96.56 111 PHE A O 1
ATOM 871 N N . LEU A 1 112 ? 0.910 -1.211 2.038 1.00 95.19 112 LEU A N 1
ATOM 872 C CA . LEU A 1 112 ? 2.147 -2.000 1.980 1.00 95.19 112 LEU A CA 1
ATOM 873 C C . LEU A 1 112 ? 2.197 -3.109 3.039 1.00 95.19 112 LEU A C 1
ATOM 875 O O . LEU A 1 112 ? 2.787 -4.160 2.789 1.00 95.19 112 LEU A O 1
ATOM 879 N N . THR A 1 113 ? 1.555 -2.889 4.189 1.00 95.31 113 THR A N 1
ATOM 880 C CA . THR A 1 113 ? 1.436 -3.876 5.271 1.00 95.31 113 THR A CA 1
ATOM 881 C C . THR A 1 113 ? 0.607 -5.080 4.830 1.00 95.31 113 THR A C 1
ATOM 883 O O . THR A 1 113 ? 1.031 -6.218 5.015 1.00 95.31 113 THR A O 1
ATOM 886 N N . TYR A 1 114 ? -0.561 -4.839 4.226 1.00 96.12 114 TYR A N 1
ATOM 887 C CA . TYR A 1 114 ? -1.505 -5.901 3.865 1.00 96.12 114 TYR A CA 1
ATOM 888 C C . TYR A 1 114 ? -1.375 -6.390 2.422 1.00 96.12 114 TYR A C 1
ATOM 890 O O . TYR A 1 114 ? -2.066 -7.334 2.042 1.00 96.12 114 TYR A O 1
ATOM 898 N N . LYS A 1 115 ? -0.511 -5.789 1.593 1.00 95.38 115 LYS A N 1
ATOM 899 C CA . LYS A 1 115 ? -0.214 -6.302 0.251 1.00 95.38 115 LYS A CA 1
ATOM 900 C C . LYS A 1 115 ? 0.222 -7.763 0.362 1.00 95.38 115 LYS A C 1
ATOM 902 O O . LYS A 1 115 ? 1.232 -8.060 1.001 1.00 95.38 115 LYS A O 1
ATOM 907 N N . LYS A 1 116 ? -0.484 -8.663 -0.331 1.00 94.75 116 LYS A N 1
ATOM 908 C CA . LYS A 1 116 ? -0.042 -10.053 -0.476 1.00 94.75 116 LYS A CA 1
ATOM 909 C C . LYS A 1 116 ? 1.381 -10.053 -1.036 1.00 94.75 116 LYS A C 1
ATO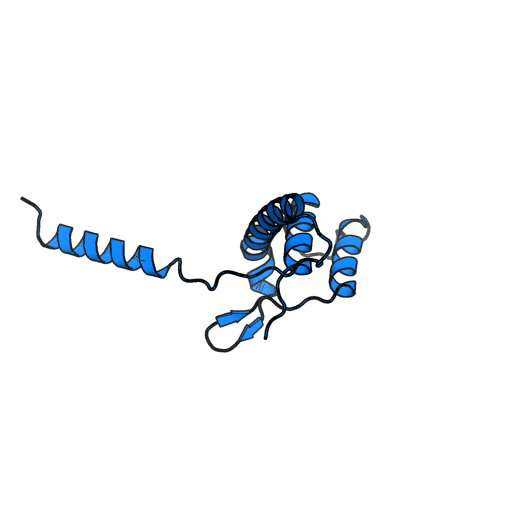M 911 O O . LYS A 1 116 ? 1.653 -9.352 -2.019 1.00 94.75 116 LYS A O 1
ATOM 916 N N . LYS A 1 117 ? 2.282 -10.801 -0.400 1.00 91.88 117 LYS A N 1
ATOM 917 C CA . LYS A 1 117 ? 3.683 -10.897 -0.824 1.00 91.88 117 LYS A CA 1
ATOM 918 C C . LYS A 1 117 ? 3.784 -11.446 -2.247 1.00 91.88 117 LYS A C 1
ATOM 920 O O . LYS A 1 117 ? 2.879 -12.144 -2.708 1.00 91.88 117 LYS A O 1
ATOM 925 N N . ASN A 1 118 ? 4.830 -11.046 -2.962 1.00 88.94 118 ASN A N 1
ATOM 926 C CA . ASN A 1 118 ? 5.064 -11.551 -4.309 1.00 88.94 118 ASN A CA 1
ATOM 927 C C . ASN A 1 118 ? 5.397 -13.055 -4.221 1.00 88.94 118 ASN A C 1
ATOM 929 O O . ASN A 1 118 ? 6.068 -13.477 -3.280 1.00 88.94 118 ASN A O 1
ATOM 933 N N . GLU A 1 119 ? 4.863 -13.847 -5.155 1.00 76.62 119 GLU A N 1
ATOM 934 C CA . GLU A 1 119 ? 5.103 -15.299 -5.265 1.00 76.62 119 GLU A CA 1
ATOM 935 C C . GLU A 1 119 ? 6.389 -15.599 -6.041 1.00 76.62 119 GLU A C 1
ATOM 937 O O . GLU A 1 119 ? 6.671 -14.857 -7.015 1.00 76.62 119 GLU A O 1
#

InterPro domains:
  IPR036909 Cytochrome c-like domain superfamily [SSF46626] (7-114)

Solvent-accessible surface area (backbone atoms only — not comparable to full-atom values): 7313 Å² total; per-residue (Å²): 132,85,54,72,69,58,56,52,51,52,52,54,54,55,55,57,60,64,66,76,68,76,66,84,80,85,54,73,55,74,67,91,84,58,52,68,75,55,50,58,52,49,49,54,40,25,54,53,7,47,54,52,33,57,75,72,41,3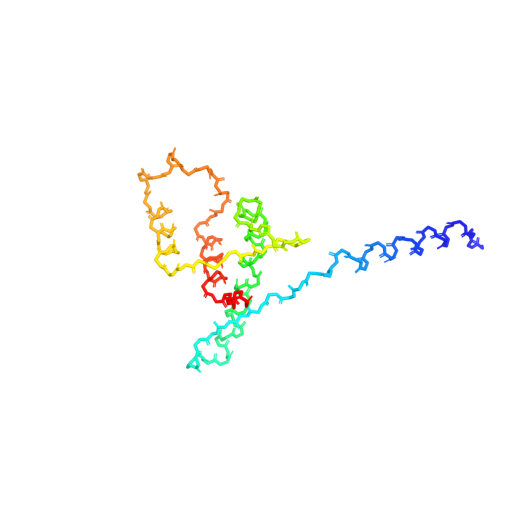9,90,77,58,38,41,81,55,86,99,43,74,38,80,69,79,72,51,72,67,61,51,51,53,53,57,54,47,74,73,33,83,91,46,63,90,77,53,79,81,63,92,60,52,76,66,56,44,52,26,29,50,51,18,58,69,29,42,51,71,85,131

Secondary structure (DSSP, 8-state):
---HHHHHHHHHHHHHHHHTT-PPPP-B---TTS-HHHHHHHHHHHHHHHHHHHHHTHHHHPEEETTEEE-----HHHHHHHHHHHT-GGGGGGS------HHHHHHHHHHHHHBPPP-

pLDDT: mean 81.68, std 14.22, range [49.81, 97.56]

Organism: NCBI:txid2077091

Mean predicted aligned error: 9.88 Å

Nearest PDB structures (foldseek):
  6wgs-assembly1_A  TM=2.096E-01  e=2.507E+00  Mycobacterium tuberculosis
  2g2d-assembly1_A  TM=1.863E-01  e=5.696E+00  Mycobacterium tuberculosis